Protein AF-A0A850NPL4-F1 (afdb_monomer)

Sequence (83 aa):
IAPAERAREMLLMGLRLGEGIAATAFERRTGLPLDAALDPSMVAACIEEDYLRWSDDPARGRVLSATGEGRLRLEALLAAIAV

Structure (mmCIF, N/CA/C/O backbone):
data_AF-A0A850NPL4-F1
#
_entry.id   AF-A0A850NPL4-F1
#
loop_
_atom_site.group_PDB
_atom_site.id
_atom_site.type_symbol
_atom_site.label_atom_id
_atom_site.label_alt_id
_atom_site.label_comp_id
_atom_site.label_asym_id
_atom_site.label_entity_id
_atom_site.label_seq_id
_atom_site.pdbx_PDB_ins_code
_atom_site.Cartn_x
_atom_site.Cartn_y
_atom_site.Cartn_z
_atom_site.occupancy
_atom_site.B_iso_or_equiv
_atom_site.auth_seq_id
_atom_site.auth_comp_id
_atom_site.auth_asym_id
_atom_site.auth_atom_id
_atom_site.pdbx_PDB_model_num
ATOM 1 N N . ILE A 1 1 ? -20.518 9.719 6.704 1.00 53.38 1 ILE A N 1
ATOM 2 C CA . ILE A 1 1 ? -19.572 8.947 5.863 1.00 53.38 1 ILE A CA 1
ATOM 3 C C . ILE A 1 1 ? -18.908 7.934 6.778 1.00 53.38 1 ILE A C 1
ATOM 5 O O . ILE A 1 1 ? -18.340 8.351 7.783 1.00 53.38 1 ILE A O 1
ATOM 9 N N . ALA A 1 2 ? -19.086 6.639 6.514 1.00 68.00 2 ALA A N 1
ATOM 10 C CA . ALA A 1 2 ? -18.484 5.583 7.322 1.00 68.00 2 ALA A CA 1
ATOM 11 C C . ALA A 1 2 ? -16.942 5.634 7.209 1.00 68.00 2 ALA A C 1
ATOM 13 O O . AL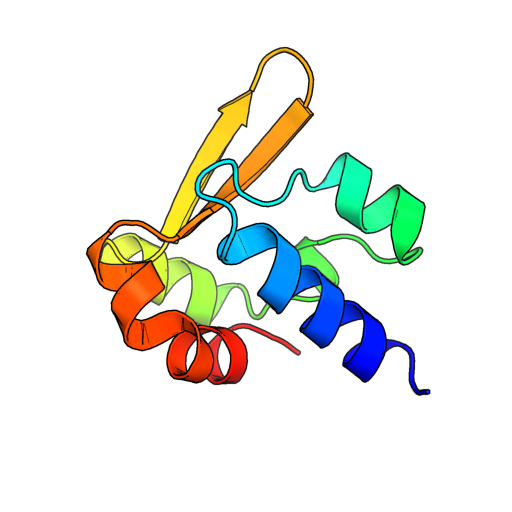A A 1 2 ? -16.438 6.035 6.158 1.00 68.00 2 ALA A O 1
ATOM 14 N N . PRO A 1 3 ? -16.183 5.243 8.250 1.00 64.25 3 PRO A N 1
ATOM 15 C CA . PRO A 1 3 ? -14.716 5.242 8.223 1.00 64.25 3 PRO A CA 1
ATOM 16 C C . PRO A 1 3 ? -14.108 4.503 7.016 1.00 64.25 3 PRO A C 1
ATOM 18 O O . PRO A 1 3 ? -13.144 4.994 6.432 1.00 64.25 3 PRO A O 1
ATOM 21 N N . ALA A 1 4 ? -14.725 3.395 6.592 1.00 67.56 4 ALA A N 1
ATOM 22 C CA . ALA A 1 4 ? -14.306 2.602 5.432 1.00 67.56 4 ALA A CA 1
ATOM 23 C C . ALA A 1 4 ? -14.408 3.370 4.099 1.00 67.56 4 ALA A C 1
ATOM 25 O O . ALA A 1 4 ? -13.496 3.326 3.278 1.00 67.56 4 ALA A O 1
ATOM 26 N N . GLU A 1 5 ? -15.467 4.161 3.907 1.00 69.94 5 GLU A N 1
ATOM 27 C CA . GLU A 1 5 ? -15.647 4.967 2.690 1.00 69.94 5 GLU A CA 1
ATOM 28 C C . GLU A 1 5 ? -14.548 6.034 2.572 1.00 69.94 5 GLU A C 1
ATOM 30 O O . GLU A 1 5 ? -13.948 6.229 1.518 1.00 69.94 5 GLU A O 1
ATOM 35 N N . ARG A 1 6 ? -14.198 6.668 3.700 1.00 72.00 6 ARG A N 1
ATOM 36 C CA . ARG A 1 6 ? -13.121 7.665 3.759 1.00 72.00 6 ARG A CA 1
ATOM 37 C C . ARG A 1 6 ? -11.746 7.042 3.507 1.00 72.00 6 ARG A C 1
ATOM 39 O O . ARG A 1 6 ? -10.902 7.674 2.873 1.00 72.00 6 ARG A O 1
ATOM 46 N N . ALA A 1 7 ? -11.508 5.826 4.000 1.00 73.19 7 ALA A N 1
ATOM 47 C CA . ALA A 1 7 ? -10.291 5.072 3.710 1.00 73.19 7 ALA A CA 1
ATOM 48 C C . ALA A 1 7 ? -10.188 4.755 2.211 1.00 73.19 7 ALA A C 1
ATOM 50 O O . ALA A 1 7 ? -9.149 5.008 1.607 1.00 73.19 7 ALA A O 1
ATOM 51 N N . ARG A 1 8 ? -11.284 4.313 1.587 1.00 76.81 8 ARG A N 1
ATOM 52 C CA . ARG A 1 8 ? -11.345 4.021 0.150 1.00 76.81 8 ARG A CA 1
ATOM 53 C C . ARG A 1 8 ? -11.087 5.257 -0.715 1.00 76.81 8 ARG A C 1
ATOM 55 O O . ARG A 1 8 ? -10.280 5.186 -1.638 1.00 76.81 8 ARG A O 1
ATOM 62 N N . GLU A 1 9 ? -11.702 6.397 -0.401 1.00 78.88 9 GLU A N 1
ATOM 63 C CA . GLU A 1 9 ? -11.449 7.666 -1.106 1.00 78.88 9 GLU A CA 1
ATOM 64 C C . GLU A 1 9 ? -9.981 8.102 -0.985 1.00 78.88 9 GLU A C 1
ATOM 66 O O . GLU A 1 9 ? -9.352 8.497 -1.968 1.00 78.88 9 GLU A O 1
ATOM 71 N N . MET A 1 10 ? -9.405 7.980 0.213 1.00 78.00 10 MET A N 1
ATOM 72 C CA . MET A 1 10 ? -7.992 8.267 0.470 1.00 78.00 10 MET A CA 1
ATOM 73 C C . MET A 1 10 ? -7.054 7.336 -0.309 1.00 78.00 10 MET A C 1
ATOM 75 O O . MET A 1 10 ? -6.058 7.806 -0.864 1.00 78.00 10 MET A O 1
ATOM 79 N N . LEU A 1 11 ? -7.376 6.038 -0.372 1.00 79.81 11 LEU A N 1
ATOM 80 C CA . LEU A 1 11 ? -6.639 5.055 -1.166 1.00 79.81 11 LEU A CA 1
ATOM 81 C C . LEU A 1 11 ? -6.699 5.401 -2.658 1.00 79.81 11 LEU A C 1
ATOM 83 O O . LEU A 1 11 ? -5.675 5.405 -3.341 1.00 79.81 11 LEU A O 1
ATOM 87 N N . LEU A 1 12 ? -7.883 5.771 -3.150 1.00 79.06 12 LEU A N 1
ATOM 88 C CA . LEU A 1 12 ? -8.098 6.151 -4.542 1.00 79.06 12 LEU A CA 1
ATOM 89 C C . LEU A 1 12 ? -7.309 7.400 -4.922 1.00 79.06 12 LEU A C 1
ATOM 91 O O . LEU A 1 12 ? -6.619 7.405 -5.939 1.00 79.06 12 LEU A O 1
ATOM 95 N N . MET A 1 13 ? -7.370 8.452 -4.105 1.00 80.94 13 MET A N 1
ATOM 96 C CA . MET A 1 13 ? -6.624 9.682 -4.369 1.00 80.94 13 MET A CA 1
ATOM 97 C C . MET A 1 13 ? -5.111 9.460 -4.276 1.00 80.94 13 MET A C 1
ATOM 99 O O . MET A 1 13 ? -4.363 9.976 -5.103 1.00 80.94 13 MET A O 1
ATOM 103 N N . GLY A 1 14 ? -4.659 8.682 -3.292 1.00 78.44 14 GLY A N 1
ATOM 104 C CA . GLY A 1 14 ? -3.241 8.480 -3.025 1.00 78.44 14 GLY A CA 1
ATOM 105 C C . GLY A 1 14 ? -2.539 7.539 -4.006 1.00 78.44 14 GLY A C 1
ATOM 106 O O . GLY A 1 14 ? -1.445 7.855 -4.455 1.00 78.44 14 GLY A O 1
ATOM 107 N N . LEU A 1 15 ? -3.165 6.425 -4.403 1.00 81.00 15 LEU A N 1
ATOM 108 C CA . LEU A 1 15 ? -2.589 5.501 -5.394 1.00 81.00 15 LEU A CA 1
ATOM 109 C C . LEU A 1 15 ? -2.652 6.049 -6.828 1.00 81.00 15 LEU A C 1
ATOM 111 O O . LEU A 1 15 ? -1.911 5.592 -7.700 1.00 81.00 15 LEU A O 1
ATOM 115 N N . ARG A 1 16 ? -3.526 7.032 -7.082 1.00 77.06 16 ARG A N 1
ATOM 116 C CA . ARG A 1 16 ? -3.624 7.718 -8.377 1.00 77.06 16 ARG A CA 1
ATOM 117 C C . ARG A 1 16 ? -2.492 8.719 -8.597 1.00 77.06 16 ARG A C 1
ATOM 119 O O . ARG A 1 16 ? -2.092 8.936 -9.739 1.00 77.06 16 ARG A O 1
ATOM 126 N N . LEU A 1 17 ? -1.960 9.299 -7.522 1.00 71.56 17 LEU A N 1
ATOM 127 C CA . LEU A 1 17 ? -0.715 10.058 -7.559 1.00 71.56 17 LEU A CA 1
ATOM 128 C C . LEU A 1 17 ? 0.429 9.040 -7.626 1.00 71.56 17 LEU A C 1
ATOM 130 O O . LEU A 1 17 ? 0.553 8.187 -6.753 1.00 71.56 17 LEU A O 1
ATOM 134 N N . GLY A 1 18 ? 1.271 9.093 -8.661 1.00 67.00 18 GLY A N 1
ATOM 135 C CA . GLY A 1 18 ? 2.369 8.124 -8.848 1.00 67.00 18 GLY A CA 1
ATOM 136 C C . GLY A 1 18 ? 3.349 8.024 -7.663 1.00 67.00 18 GLY A C 1
ATOM 137 O O . GLY A 1 18 ? 4.129 7.080 -7.585 1.00 67.00 18 GLY A O 1
ATOM 138 N N . GLU A 1 19 ? 3.280 8.976 -6.734 1.00 77.06 19 GLU A N 1
ATOM 139 C CA . GLU A 1 19 ? 4.016 9.054 -5.472 1.00 77.06 19 GLU A CA 1
ATOM 140 C C . GLU A 1 19 ? 3.589 8.004 -4.430 1.00 77.06 19 GLU A C 1
ATOM 142 O O . GLU A 1 19 ? 4.377 7.696 -3.530 1.00 77.06 19 GLU A O 1
ATOM 147 N N . GLY A 1 20 ? 2.372 7.456 -4.539 1.00 87.56 20 GLY A N 1
ATOM 148 C CA . GLY A 1 20 ? 1.826 6.449 -3.630 1.00 87.56 20 GLY A CA 1
ATOM 149 C C . GLY A 1 20 ? 1.397 6.970 -2.255 1.00 87.56 20 GLY A C 1
ATOM 150 O O . GLY A 1 20 ? 1.379 8.167 -1.967 1.00 87.56 20 GLY A O 1
ATOM 151 N N . ILE A 1 21 ? 1.051 6.033 -1.376 1.00 90.12 21 ILE A N 1
ATOM 152 C CA . ILE A 1 21 ? 0.499 6.267 -0.044 1.00 90.12 21 ILE A CA 1
ATOM 153 C C . ILE A 1 21 ? 1.516 5.875 1.009 1.00 90.12 21 ILE A C 1
ATOM 155 O O . ILE A 1 21 ? 1.841 4.702 1.169 1.00 90.12 21 ILE A O 1
ATOM 159 N N . ALA A 1 22 ? 1.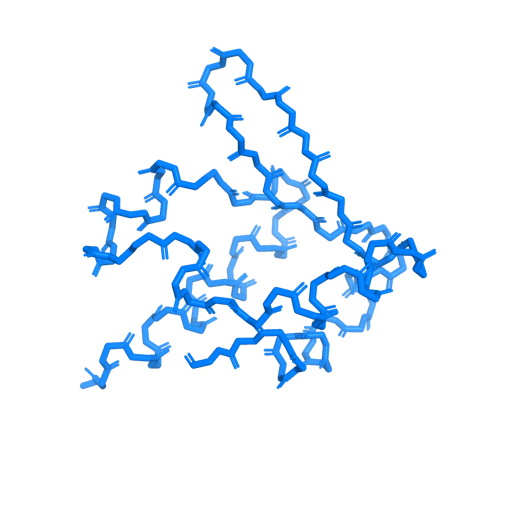978 6.865 1.765 1.00 91.38 22 ALA A N 1
ATOM 160 C CA . ALA A 1 22 ? 2.787 6.635 2.950 1.00 91.38 22 ALA A CA 1
ATOM 161 C C . ALA A 1 22 ? 1.915 6.105 4.096 1.00 91.38 22 ALA A C 1
ATOM 163 O O . ALA A 1 22 ? 0.945 6.765 4.484 1.00 91.38 22 ALA A O 1
ATOM 164 N N . ALA A 1 23 ? 2.285 4.958 4.669 1.00 89.31 23 ALA A N 1
ATOM 165 C CA . ALA A 1 23 ? 1.527 4.308 5.741 1.00 89.31 23 ALA A CA 1
ATOM 166 C C . ALA A 1 23 ? 1.301 5.244 6.944 1.00 89.31 23 ALA A C 1
ATOM 168 O O . ALA A 1 23 ? 0.186 5.378 7.443 1.00 89.31 23 ALA A O 1
ATOM 169 N N . THR A 1 24 ? 2.336 5.992 7.333 1.00 88.50 24 THR A N 1
ATOM 170 C CA . THR A 1 24 ? 2.289 6.957 8.446 1.00 88.50 24 THR A CA 1
ATOM 171 C C . THR A 1 24 ? 1.376 8.155 8.163 1.00 88.50 24 THR A C 1
ATOM 173 O O . THR A 1 24 ? 0.705 8.673 9.057 1.00 88.50 24 THR A O 1
ATOM 176 N N . ALA A 1 25 ? 1.334 8.630 6.914 1.00 86.94 25 ALA A N 1
ATOM 177 C CA . ALA A 1 25 ? 0.469 9.737 6.513 1.00 86.94 25 ALA A CA 1
ATOM 178 C C . ALA A 1 25 ? -0.997 9.299 6.410 1.00 86.94 25 ALA A C 1
ATOM 180 O O . ALA A 1 25 ? -1.891 10.085 6.736 1.00 86.94 25 ALA A O 1
ATOM 181 N N . PHE A 1 26 ? -1.231 8.058 5.979 1.00 88.88 26 PHE A N 1
ATOM 182 C CA . PHE A 1 26 ? -2.552 7.444 5.953 1.00 88.88 26 PHE A CA 1
ATOM 183 C C . PHE A 1 26 ? -3.125 7.319 7.367 1.00 88.88 26 PHE A C 1
ATOM 185 O O . PHE A 1 26 ? -4.222 7.818 7.622 1.00 88.88 26 PHE A O 1
ATOM 192 N N . GLU A 1 27 ? -2.356 6.757 8.300 1.00 89.44 27 GLU A N 1
ATOM 193 C CA . GLU A 1 27 ? -2.774 6.585 9.693 1.00 89.44 27 GLU A CA 1
ATOM 194 C C . GLU A 1 27 ? -3.056 7.924 10.376 1.00 89.44 27 GLU A C 1
ATOM 196 O O . GLU A 1 27 ? -4.116 8.107 10.966 1.00 89.44 27 GLU A O 1
ATOM 201 N N . ARG A 1 28 ? -2.189 8.928 10.196 1.00 87.31 28 ARG A N 1
ATOM 202 C CA . ARG A 1 28 ? -2.415 10.271 10.757 1.00 87.31 28 ARG A CA 1
ATOM 203 C C . ARG A 1 28 ? -3.719 10.922 10.274 1.00 87.31 28 ARG A C 1
ATOM 205 O O . ARG A 1 28 ? -4.291 11.741 10.988 1.00 87.31 28 ARG A O 1
ATOM 212 N N . ARG A 1 29 ? -4.170 10.613 9.054 1.00 86.12 29 ARG A N 1
ATOM 213 C CA . ARG A 1 29 ? -5.376 11.207 8.447 1.00 86.12 29 ARG A CA 1
ATOM 214 C C . ARG A 1 29 ? -6.649 10.407 8.709 1.00 86.12 29 ARG A C 1
ATOM 216 O O . ARG A 1 29 ? -7.723 11.003 8.733 1.00 86.12 29 ARG A O 1
ATOM 223 N N . THR A 1 30 ? -6.544 9.088 8.839 1.00 83.88 30 THR A N 1
ATOM 224 C CA . THR A 1 30 ? -7.701 8.189 8.989 1.00 83.88 30 THR A CA 1
ATOM 225 C C . THR A 1 30 ? -7.891 7.677 10.415 1.00 83.88 30 THR A C 1
ATOM 227 O O . THR A 1 30 ? -8.997 7.278 10.763 1.00 83.88 30 THR A O 1
ATOM 230 N N . GLY A 1 31 ? -6.839 7.700 11.236 1.00 87.44 31 GLY A N 1
ATOM 231 C CA . GLY A 1 31 ? -6.791 7.028 12.533 1.00 87.44 31 GLY A CA 1
ATOM 232 C C . GLY A 1 31 ? -6.649 5.505 12.438 1.00 87.44 31 GLY A C 1
ATOM 233 O O . GLY A 1 31 ? -6.753 4.840 13.463 1.00 87.44 31 GLY A O 1
ATOM 234 N N . LEU A 1 32 ? -6.442 4.951 11.235 1.00 87.75 32 LEU A N 1
ATOM 235 C CA . LEU A 1 32 ? -6.316 3.515 10.983 1.00 87.75 32 LEU A CA 1
ATOM 236 C C . LEU A 1 32 ? -4.956 3.195 10.345 1.00 87.75 32 LEU A C 1
ATOM 238 O O . LEU A 1 32 ? -4.563 3.883 9.397 1.00 87.75 32 LEU A O 1
ATOM 242 N N . PRO A 1 33 ? -4.250 2.144 10.796 1.00 90.31 33 PRO A N 1
ATOM 243 C CA . PRO A 1 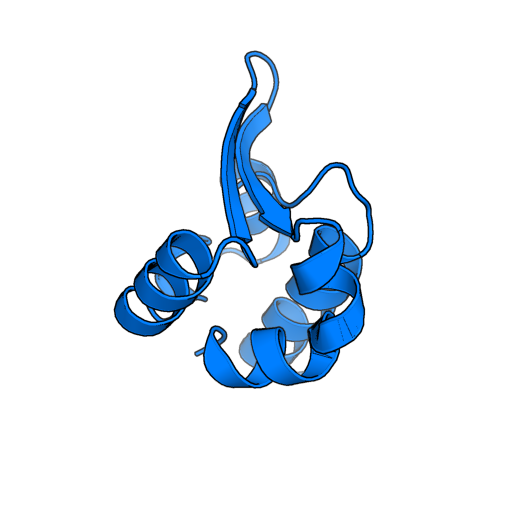33 ? -3.065 1.656 10.101 1.00 90.31 33 PRO A CA 1
ATOM 244 C C . PRO A 1 33 ? -3.407 1.284 8.656 1.00 90.31 33 PRO A C 1
ATOM 246 O O . PRO A 1 33 ? -4.448 0.678 8.405 1.00 90.31 33 PRO A O 1
ATOM 249 N N . LEU A 1 34 ? -2.524 1.608 7.706 1.00 88.88 34 LEU A N 1
ATOM 250 C CA . LEU A 1 34 ? -2.734 1.269 6.292 1.00 88.88 34 LEU A CA 1
ATOM 251 C C . LEU A 1 34 ? -2.943 -0.241 6.102 1.00 88.88 34 LEU A C 1
ATOM 253 O O . LEU A 1 34 ? -3.856 -0.644 5.395 1.00 88.88 34 LEU A O 1
ATOM 257 N N . ASP A 1 35 ? -2.167 -1.058 6.811 1.00 89.50 35 ASP A N 1
ATOM 258 C CA . ASP A 1 35 ? -2.267 -2.519 6.762 1.00 89.50 35 ASP A CA 1
ATOM 259 C C . ASP A 1 35 ? -3.610 -3.044 7.303 1.00 89.50 35 ASP A C 1
ATOM 261 O O . ASP A 1 35 ? -4.038 -4.126 6.926 1.00 89.50 35 ASP A O 1
ATOM 265 N N . ALA A 1 36 ? -4.298 -2.282 8.162 1.00 88.69 36 ALA A N 1
ATOM 266 C CA . ALA A 1 36 ? -5.628 -2.636 8.663 1.00 88.69 36 ALA A CA 1
ATOM 267 C C . ALA A 1 36 ? -6.756 -2.240 7.695 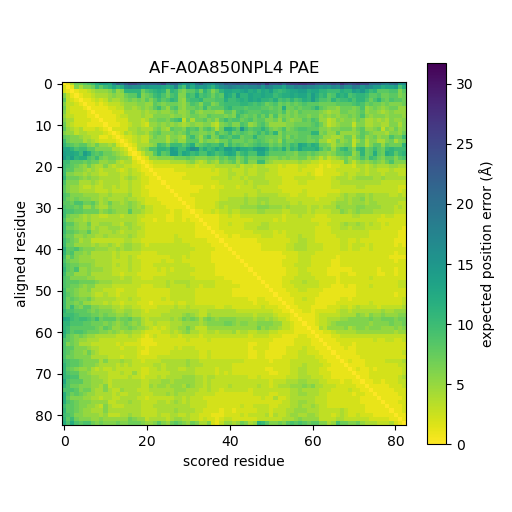1.00 88.69 36 ALA A C 1
ATOM 269 O O . ALA A 1 36 ? -7.879 -2.708 7.847 1.00 88.69 36 ALA A O 1
ATOM 270 N N . ALA A 1 37 ? -6.465 -1.366 6.727 1.00 88.75 37 ALA A N 1
ATOM 271 C CA . ALA A 1 37 ? -7.387 -0.951 5.670 1.00 88.75 37 ALA A CA 1
ATOM 272 C C . ALA A 1 37 ? -7.185 -1.746 4.368 1.00 88.75 37 ALA A C 1
ATOM 274 O O . ALA A 1 37 ? -7.832 -1.445 3.362 1.00 88.75 37 ALA A O 1
ATOM 275 N N . LEU A 1 38 ? -6.278 -2.729 4.373 1.00 91.81 38 LEU A N 1
ATOM 276 C CA . LEU A 1 38 ? -5.935 -3.540 3.215 1.00 91.81 38 LEU A CA 1
ATOM 277 C C . LEU A 1 38 ? -6.095 -5.036 3.506 1.00 91.81 38 LEU A C 1
ATOM 279 O O . LEU A 1 38 ? -5.760 -5.506 4.589 1.00 91.81 38 LEU A O 1
ATOM 283 N N . ASP A 1 39 ? -6.530 -5.797 2.505 1.00 93.62 39 ASP A N 1
ATOM 284 C CA . ASP A 1 39 ? -6.428 -7.253 2.497 1.00 93.62 39 ASP A CA 1
ATOM 285 C C . ASP A 1 39 ? -4.977 -7.648 2.151 1.00 93.62 39 ASP A C 1
ATOM 287 O O . ASP A 1 39 ? -4.531 -7.441 1.014 1.00 93.62 39 ASP A O 1
ATOM 291 N N . PRO A 1 40 ? -4.213 -8.229 3.097 1.00 92.75 40 PRO A N 1
ATOM 292 C CA . PRO A 1 40 ? -2.804 -8.541 2.881 1.00 92.75 40 PRO A CA 1
ATOM 293 C C . PRO A 1 40 ? -2.586 -9.614 1.807 1.00 92.75 40 PRO A C 1
ATOM 295 O O . PRO A 1 40 ? -1.552 -9.595 1.138 1.00 92.75 40 PRO A O 1
ATOM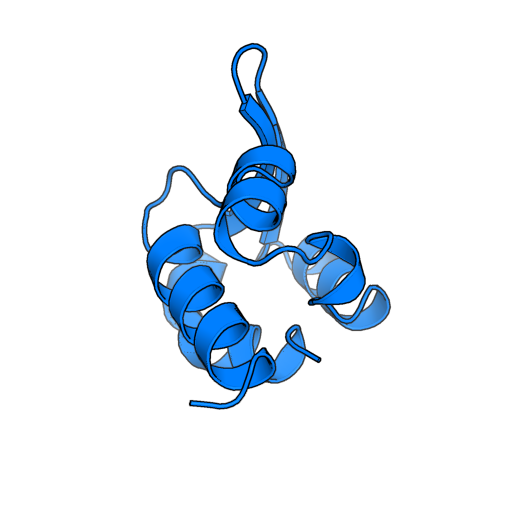 298 N N . SER A 1 41 ? -3.542 -10.528 1.613 1.00 94.88 41 SER A N 1
ATOM 299 C CA . SER A 1 41 ? -3.446 -11.580 0.598 1.00 94.88 41 SER A CA 1
ATOM 300 C C . SER A 1 41 ? -3.620 -11.007 -0.807 1.00 94.88 41 SER A C 1
ATOM 302 O O . SER A 1 41 ? -2.833 -11.304 -1.707 1.00 94.88 41 SER A O 1
ATOM 304 N N . MET A 1 42 ? -4.577 -10.093 -0.972 1.00 94.62 42 MET A N 1
ATOM 305 C CA . MET A 1 42 ? -4.8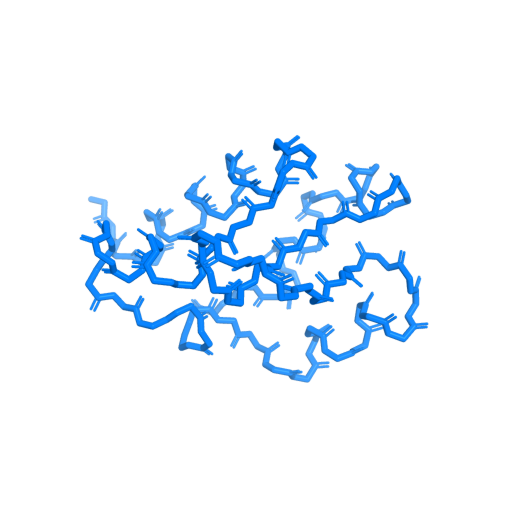26 -9.431 -2.250 1.00 94.62 42 MET A CA 1
ATOM 306 C C . MET A 1 42 ? -3.726 -8.432 -2.595 1.00 94.62 42 MET A C 1
ATOM 308 O O . MET A 1 42 ? -3.330 -8.336 -3.756 1.00 94.62 42 MET A O 1
ATOM 312 N N . VAL A 1 43 ? -3.176 -7.726 -1.602 1.00 94.06 43 VAL A N 1
ATOM 313 C CA . VAL A 1 43 ? -1.999 -6.869 -1.802 1.00 94.06 43 VAL A CA 1
ATOM 314 C C . VAL A 1 43 ? -0.797 -7.689 -2.265 1.00 94.06 43 VAL A C 1
ATOM 316 O O . VAL A 1 43 ? -0.133 -7.274 -3.212 1.00 94.06 43 VAL A O 1
ATOM 319 N N . ALA A 1 44 ? -0.529 -8.845 -1.647 1.00 94.88 44 ALA A N 1
ATOM 320 C CA . ALA A 1 44 ? 0.568 -9.720 -2.058 1.00 94.88 44 ALA A CA 1
ATOM 321 C C . ALA A 1 44 ? 0.405 -10.187 -3.514 1.00 94.88 44 ALA A C 1
ATOM 323 O O . ALA A 1 44 ? 1.316 -9.983 -4.312 1.00 94.88 44 ALA A O 1
ATOM 324 N N . ALA A 1 45 ? -0.781 -10.680 -3.890 1.00 95.81 45 ALA A N 1
ATOM 325 C CA . ALA A 1 45 ? -1.077 -11.070 -5.271 1.00 95.81 45 ALA A CA 1
ATOM 326 C C . ALA A 1 45 ? -0.898 -9.903 -6.262 1.00 95.81 45 ALA A C 1
ATOM 328 O O . ALA A 1 45 ? -0.323 -10.061 -7.333 1.00 95.81 45 ALA A O 1
ATOM 329 N N . CYS A 1 46 ? -1.327 -8.691 -5.895 1.00 94.94 46 CYS A N 1
ATOM 330 C CA . CYS A 1 46 ? -1.142 -7.513 -6.742 1.00 94.94 46 CYS A CA 1
ATOM 331 C C . CYS A 1 46 ? 0.328 -7.083 -6.875 1.00 94.94 46 CYS A C 1
ATOM 333 O O . CYS A 1 46 ? 0.673 -6.427 -7.855 1.00 94.94 46 CYS A O 1
ATOM 335 N N . ILE A 1 47 ? 1.184 -7.392 -5.900 1.00 95.62 47 ILE A N 1
ATOM 336 C CA . ILE A 1 47 ? 2.628 -7.138 -5.989 1.00 95.62 47 ILE A CA 1
ATOM 337 C C . ILE A 1 47 ? 3.300 -8.184 -6.877 1.00 95.62 47 ILE A C 1
ATOM 339 O O . ILE A 1 47 ? 4.142 -7.827 -7.696 1.00 95.62 47 ILE A O 1
ATOM 343 N N . GLU A 1 48 ? 2.917 -9.454 -6.740 1.00 96.50 48 GLU A N 1
ATOM 344 C CA . GLU A 1 48 ? 3.414 -10.548 -7.584 1.00 96.50 48 GLU A CA 1
ATOM 345 C C . GLU A 1 48 ? 3.104 -10.308 -9.070 1.00 96.50 48 GLU A C 1
ATOM 347 O O . GLU A 1 48 ? 3.956 -10.544 -9.922 1.00 96.50 48 GLU A O 1
ATOM 352 N N . GLU A 1 49 ? 1.930 -9.748 -9.367 1.00 95.44 49 GLU A N 1
ATOM 353 C CA . GLU A 1 49 ? 1.485 -9.384 -10.721 1.00 95.44 49 GLU A CA 1
ATOM 354 C C . GLU A 1 49 ? 1.974 -7.994 -11.197 1.00 95.44 49 GLU A C 1
ATOM 356 O O . GLU A 1 49 ? 1.492 -7.475 -12.203 1.00 95.44 49 GLU A O 1
ATOM 361 N N . ASP A 1 50 ? 2.904 -7.354 -10.477 1.00 95.00 50 ASP A N 1
ATOM 362 C CA . ASP A 1 50 ? 3.461 -6.023 -10.788 1.00 95.00 50 ASP A CA 1
ATOM 363 C C . ASP A 1 50 ? 2.402 -4.907 -10.935 1.00 95.00 50 ASP A C 1
ATOM 365 O O . ASP A 1 50 ? 2.568 -3.940 -11.680 1.00 95.00 50 ASP A O 1
ATOM 369 N N . TYR A 1 51 ? 1.287 -4.991 -10.204 1.00 93.88 51 TYR A N 1
ATOM 370 C CA . TYR A 1 51 ? 0.280 -3.924 -10.125 1.00 93.88 51 TYR A CA 1
ATOM 371 C C . TYR A 1 51 ? 0.538 -2.951 -8.975 1.00 93.88 51 TYR A C 1
ATOM 373 O O . TYR A 1 51 ? 0.273 -1.749 -9.096 1.00 93.88 51 TYR A O 1
ATOM 381 N N . LEU A 1 52 ? 1.061 -3.450 -7.859 1.00 94.19 52 LEU A N 1
ATOM 382 C CA . LEU A 1 52 ? 1.414 -2.667 -6.682 1.00 94.19 52 LEU A CA 1
ATOM 383 C C . LEU A 1 52 ? 2.882 -2.872 -6.333 1.00 94.19 52 LEU A C 1
ATOM 385 O O . LEU A 1 52 ? 3.472 -3.908 -6.611 1.00 94.19 52 LEU A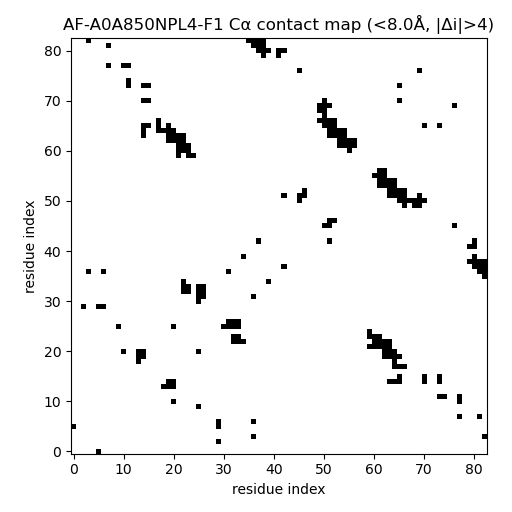 O 1
ATOM 389 N N . ARG A 1 53 ? 3.469 -1.891 -5.656 1.00 94.69 53 ARG A N 1
ATOM 390 C CA . ARG A 1 53 ? 4.794 -2.037 -5.063 1.00 94.69 53 ARG A CA 1
ATOM 391 C C . ARG A 1 53 ? 4.866 -1.344 -3.716 1.00 94.69 53 ARG A C 1
ATOM 393 O O . ARG A 1 53 ? 4.362 -0.226 -3.551 1.00 94.69 53 ARG A O 1
ATOM 400 N N . TRP A 1 54 ? 5.570 -1.982 -2.792 1.00 93.94 54 TRP A N 1
ATOM 401 C CA . TRP A 1 54 ? 6.086 -1.316 -1.607 1.00 93.94 54 TRP A CA 1
ATOM 402 C C . TRP A 1 54 ? 7.436 -0.682 -1.922 1.00 93.94 54 TRP A C 1
ATOM 404 O O . TRP A 1 54 ? 8.268 -1.256 -2.622 1.00 93.94 54 TRP A O 1
ATOM 414 N N . SER A 1 55 ? 7.656 0.511 -1.390 1.00 92.19 55 SER A N 1
ATOM 415 C CA . SER A 1 55 ? 8.953 1.178 -1.410 1.00 92.19 55 SER A CA 1
ATOM 416 C C . SER A 1 55 ? 9.205 1.851 -0.074 1.00 92.19 55 SER A C 1
ATOM 418 O O . SER A 1 55 ? 8.276 2.402 0.518 1.00 92.19 55 SER A O 1
ATOM 420 N N . ASP A 1 56 ? 10.457 1.857 0.362 1.00 92.75 56 ASP A N 1
ATOM 421 C CA . ASP A 1 56 ? 10.885 2.633 1.518 1.00 92.75 56 ASP A CA 1
ATOM 422 C C . ASP A 1 56 ? 11.374 4.011 1.060 1.00 92.75 56 ASP A C 1
ATOM 424 O O . ASP A 1 56 ? 12.262 4.135 0.216 1.00 92.75 56 ASP A O 1
ATOM 428 N N . ASP A 1 57 ? 10.762 5.057 1.603 1.00 88.31 57 ASP A N 1
ATOM 429 C CA . ASP A 1 57 ? 11.099 6.452 1.353 1.00 88.31 57 ASP A CA 1
ATOM 430 C C . ASP A 1 57 ? 11.736 7.051 2.622 1.00 88.31 57 ASP A C 1
ATOM 432 O O . ASP A 1 57 ? 11.115 7.006 3.687 1.00 88.31 57 ASP A O 1
ATOM 436 N N . PRO A 1 58 ? 12.943 7.641 2.554 1.00 87.44 58 PRO A N 1
ATOM 437 C CA . PRO A 1 58 ? 13.632 8.170 3.734 1.00 87.44 58 PRO A CA 1
ATOM 438 C C . PRO A 1 58 ? 12.854 9.241 4.514 1.00 87.44 58 PRO A C 1
ATOM 440 O O . PRO A 1 58 ? 13.061 9.389 5.716 1.00 87.44 58 PRO A O 1
ATOM 443 N N . ALA A 1 59 ? 11.971 9.995 3.853 1.00 87.19 59 ALA A N 1
ATOM 444 C CA . ALA A 1 59 ? 11.176 11.052 4.474 1.00 87.19 59 ALA A CA 1
ATOM 445 C C . ALA A 1 59 ? 9.761 10.587 4.852 1.00 87.19 59 ALA A C 1
ATOM 447 O O . ALA A 1 59 ? 9.154 11.137 5.772 1.00 87.19 59 ALA A O 1
ATOM 448 N N . ARG A 1 60 ? 9.213 9.600 4.133 1.00 83.88 60 ARG A N 1
ATOM 449 C CA . ARG A 1 60 ? 7.810 9.168 4.275 1.00 83.88 60 ARG A CA 1
ATOM 450 C C . ARG A 1 60 ? 7.641 7.789 4.924 1.00 83.88 60 ARG A C 1
ATOM 452 O O . ARG A 1 60 ? 6.528 7.444 5.326 1.00 83.88 60 ARG A O 1
ATOM 459 N N . GLY A 1 61 ? 8.721 7.030 5.075 1.00 88.62 61 GLY A N 1
ATOM 460 C CA . GLY A 1 61 ? 8.709 5.646 5.540 1.00 88.62 61 GLY A CA 1
ATOM 461 C C . GLY A 1 61 ? 8.199 4.692 4.460 1.00 88.62 61 GLY A C 1
ATOM 462 O O . GLY A 1 61 ? 8.463 4.882 3.276 1.00 88.62 61 GLY A O 1
ATOM 463 N N . ARG A 1 62 ? 7.449 3.664 4.863 1.00 93.62 62 ARG A N 1
ATOM 464 C CA . ARG A 1 62 ? 6.887 2.672 3.940 1.00 93.62 62 ARG A CA 1
ATOM 465 C C . ARG A 1 62 ? 5.754 3.273 3.097 1.00 93.62 62 ARG A C 1
ATOM 467 O O . ARG A 1 62 ? 4.789 3.822 3.638 1.00 93.62 62 ARG A O 1
ATOM 474 N N . VAL A 1 63 ? 5.861 3.131 1.777 1.00 93.00 63 VAL A N 1
ATOM 475 C CA . VAL A 1 63 ? 4.934 3.684 0.779 1.00 93.00 63 VAL A CA 1
ATOM 476 C C . VAL A 1 63 ? 4.395 2.581 -0.130 1.00 93.00 63 VAL A C 1
ATOM 478 O O . VAL A 1 63 ? 5.180 1.849 -0.731 1.00 93.00 63 VAL A O 1
ATOM 481 N N . LEU A 1 64 ? 3.070 2.499 -0.274 1.00 93.75 64 LEU A N 1
ATOM 482 C CA . LEU A 1 64 ? 2.402 1.661 -1.275 1.00 93.75 64 LEU A CA 1
ATOM 483 C C . LEU A 1 64 ? 2.110 2.489 -2.525 1.00 93.75 64 LEU A C 1
ATOM 485 O O . LEU A 1 64 ? 1.471 3.533 -2.430 1.00 93.75 64 LEU A O 1
ATOM 489 N N . SER A 1 65 ? 2.526 2.040 -3.703 1.00 93.06 65 SER A N 1
ATOM 490 C CA . SER A 1 65 ? 2.233 2.735 -4.966 1.00 93.06 65 SER A CA 1
ATOM 491 C C . SER A 1 65 ? 1.724 1.769 -6.028 1.00 93.06 65 SER A C 1
ATOM 493 O O . SER A 1 65 ? 2.136 0.612 -6.059 1.00 93.06 65 SER A O 1
ATOM 495 N N . ALA A 1 66 ? 0.840 2.251 -6.904 1.00 93.06 66 ALA A N 1
ATOM 496 C CA . ALA A 1 66 ? 0.438 1.515 -8.096 1.00 93.06 66 ALA A CA 1
ATO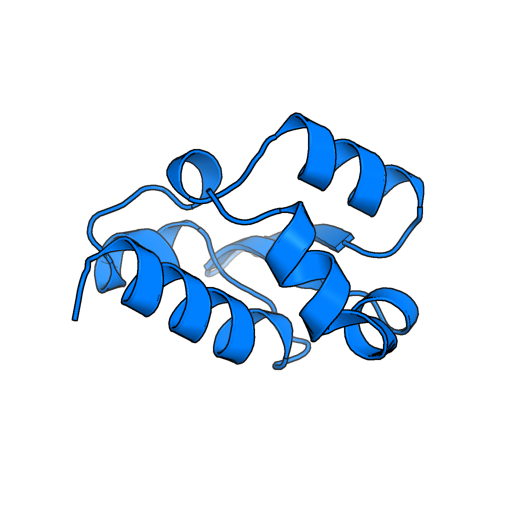M 497 C C . ALA A 1 66 ? 1.465 1.723 -9.214 1.00 93.06 66 ALA A C 1
ATOM 499 O O . ALA A 1 66 ? 1.911 2.852 -9.462 1.00 93.06 66 ALA A O 1
ATOM 500 N N . THR A 1 67 ? 1.822 0.647 -9.910 1.00 92.25 67 THR A N 1
ATOM 501 C CA . THR A 1 67 ? 2.685 0.693 -11.099 1.00 92.25 67 THR A CA 1
ATOM 502 C C . THR A 1 67 ? 1.955 1.347 -12.279 1.00 92.25 67 THR A C 1
ATOM 504 O O . THR A 1 67 ? 0.813 1.798 -12.158 1.00 92.25 67 THR A O 1
ATOM 507 N N . GLY A 1 68 ? 2.606 1.436 -13.444 1.00 91.50 68 GLY A N 1
ATOM 508 C CA . GLY A 1 68 ? 1.928 1.871 -14.671 1.00 91.50 68 GLY A CA 1
ATOM 509 C C . GLY A 1 68 ? 0.707 1.003 -14.986 1.00 91.50 68 GLY A C 1
ATOM 510 O O . GLY A 1 68 ? -0.396 1.531 -15.123 1.00 91.50 68 GLY A O 1
ATOM 511 N N . GLU A 1 69 ? 0.900 -0.317 -14.998 1.00 91.00 69 GLU A N 1
ATOM 512 C CA . GLU A 1 69 ? -0.155 -1.306 -15.234 1.00 91.00 69 GLU A CA 1
ATOM 513 C C . GLU A 1 69 ? -1.220 -1.298 -14.135 1.00 91.00 69 GLU A C 1
ATOM 515 O O . GLU A 1 69 ? -2.417 -1.396 -14.426 1.00 91.00 69 GLU A O 1
ATOM 520 N N . GLY A 1 70 ? -0.813 -1.119 -12.876 1.00 91.69 70 GLY A N 1
ATOM 521 C CA . GLY A 1 70 ? -1.755 -1.034 -11.767 1.00 91.69 70 GLY A CA 1
ATOM 522 C C . GLY A 1 70 ? -2.675 0.182 -11.868 1.00 91.69 70 GLY A C 1
ATOM 523 O O . GLY A 1 70 ? -3.884 0.081 -11.663 1.00 91.69 70 GLY A O 1
ATOM 524 N N . ARG A 1 71 ? -2.144 1.342 -12.276 1.00 90.19 71 ARG A N 1
ATOM 525 C CA . ARG A 1 71 ? -2.946 2.567 -12.436 1.00 90.19 71 ARG A CA 1
ATOM 526 C C . ARG A 1 71 ? -4.022 2.451 -13.516 1.00 90.19 71 ARG A C 1
ATOM 528 O O . ARG A 1 71 ? -5.078 3.058 -13.359 1.00 90.19 71 ARG A O 1
ATOM 535 N N . LEU A 1 72 ? -3.794 1.664 -14.570 1.00 90.44 72 LEU A N 1
ATOM 536 C CA . LEU A 1 72 ? -4.809 1.402 -15.603 1.00 90.44 72 LEU A CA 1
ATOM 537 C C . LEU A 1 72 ? -6.018 0.627 -15.056 1.00 90.44 72 LEU A C 1
ATOM 539 O O . LEU A 1 72 ? -7.109 0.719 -15.610 1.00 90.44 72 LEU A O 1
ATOM 543 N N . ARG A 1 73 ? -5.831 -0.118 -13.961 1.00 90.56 73 ARG A N 1
ATOM 544 C CA . ARG A 1 73 ? -6.830 -1.002 -13.341 1.00 90.56 73 ARG A CA 1
ATOM 545 C C . ARG A 1 73 ? -7.214 -0.539 -11.935 1.00 90.56 73 ARG A C 1
ATOM 547 O O . ARG A 1 73 ? -7.719 -1.330 -11.142 1.00 90.56 73 ARG A O 1
ATOM 554 N N . LEU A 1 74 ? -6.973 0.735 -11.616 1.00 86.94 74 LEU A N 1
ATOM 555 C CA . LEU A 1 74 ? -6.995 1.231 -10.241 1.00 86.94 74 LEU A CA 1
ATOM 556 C C . LEU A 1 74 ? -8.328 0.971 -9.525 1.00 86.94 74 LEU A C 1
ATOM 558 O O . LEU A 1 74 ? -8.327 0.598 -8.359 1.00 86.94 74 LEU A O 1
ATOM 562 N N . GLU A 1 75 ? -9.461 1.113 -10.214 1.00 86.75 75 GLU A N 1
ATOM 563 C CA . GLU A 1 75 ? -10.780 0.849 -9.623 1.00 86.75 75 GLU A CA 1
ATOM 564 C C . GLU A 1 75 ? -10.973 -0.625 -9.241 1.00 86.75 75 GLU A C 1
ATOM 566 O O . GLU A 1 75 ? -11.462 -0.918 -8.148 1.00 86.75 75 GLU A O 1
ATOM 571 N N . ALA A 1 76 ? -10.540 -1.547 -10.105 1.00 89.50 76 ALA A N 1
ATOM 572 C CA . ALA A 1 76 ? -10.600 -2.982 -9.842 1.00 89.50 76 ALA A CA 1
ATOM 573 C C . ALA A 1 76 ? -9.637 -3.385 -8.716 1.00 89.50 76 ALA A C 1
ATOM 575 O O . ALA A 1 76 ? -10.017 -4.151 -7.834 1.00 89.50 76 ALA A O 1
ATOM 576 N N . LEU A 1 77 ? -8.426 -2.817 -8.695 1.00 90.19 77 LEU A N 1
ATOM 577 C CA . LEU A 1 77 ? -7.462 -3.045 -7.617 1.00 90.19 77 LEU A CA 1
ATOM 578 C C . LEU A 1 77 ? -7.996 -2.562 -6.272 1.00 90.19 77 LEU A C 1
ATOM 580 O O . LEU A 1 77 ? -7.945 -3.303 -5.302 1.00 90.19 77 LEU A O 1
ATOM 584 N N . LEU A 1 78 ? -8.554 -1.352 -6.208 1.00 88.06 78 LEU A N 1
ATOM 585 C CA . LEU A 1 78 ? -9.126 -0.809 -4.973 1.00 88.06 78 LEU A CA 1
ATOM 586 C C . LEU A 1 78 ? -10.281 -1.662 -4.448 1.00 88.06 78 LEU A C 1
ATOM 588 O O . LEU A 1 78 ? -10.410 -1.829 -3.241 1.00 88.06 78 LEU A O 1
ATOM 592 N N . ALA A 1 79 ? -11.116 -2.199 -5.340 1.00 88.62 79 ALA A N 1
ATOM 593 C CA . ALA A 1 79 ? -12.179 -3.120 -4.954 1.00 88.62 79 ALA A CA 1
ATOM 594 C C . ALA A 1 79 ? -11.642 -4.463 -4.434 1.00 88.62 79 ALA A C 1
ATOM 596 O O . ALA A 1 79 ? -12.299 -5.080 -3.605 1.00 88.62 79 ALA A O 1
ATOM 597 N N . ALA A 1 80 ? -10.475 -4.895 -4.914 1.00 89.44 80 ALA A N 1
ATOM 598 C CA . ALA A 1 80 ? -9.837 -6.143 -4.518 1.00 89.44 80 ALA A CA 1
ATOM 599 C C . ALA A 1 80 ? -9.046 -6.032 -3.206 1.00 89.44 80 ALA A C 1
ATOM 601 O O . ALA A 1 80 ? -9.013 -6.991 -2.447 1.00 89.44 80 ALA A O 1
ATOM 602 N N . ILE A 1 81 ? -8.392 -4.895 -2.944 1.00 89.94 81 ILE A N 1
ATOM 603 C CA . ILE A 1 81 ? -7.445 -4.765 -1.825 1.00 89.94 81 ILE A CA 1
ATOM 604 C C . ILE A 1 81 ? -8.004 -4.048 -0.597 1.00 89.94 81 ILE A C 1
ATOM 606 O O . ILE A 1 81 ? -7.375 -4.144 0.443 1.00 89.94 81 ILE A O 1
ATOM 610 N N . ALA A 1 82 ? -9.095 -3.284 -0.687 1.00 88.62 82 ALA A N 1
ATOM 611 C CA . ALA A 1 82 ? -9.620 -2.530 0.457 1.00 88.62 82 ALA A CA 1
ATOM 612 C C . ALA A 1 82 ? -10.620 -3.364 1.278 1.00 88.62 82 ALA A C 1
ATOM 614 O O . ALA A 1 82 ? -11.500 -3.997 0.690 1.00 88.62 82 ALA A O 1
ATOM 615 N N . VAL A 1 83 ? -10.513 -3.310 2.614 1.00 84.06 83 VAL A N 1
ATOM 616 C CA . VAL A 1 83 ? -11.399 -4.001 3.582 1.00 84.06 83 VAL A CA 1
ATOM 617 C C . VAL A 1 83 ? -12.300 -3.052 4.368 1.00 84.06 83 VAL A C 1
ATOM 619 O O . VAL A 1 83 ? -11.916 -1.875 4.568 1.00 84.06 83 VAL A O 1
#

Secondary structure (DSSP, 8-state):
--HHHHHHHHHHHHHHSTT-EEHHHHHHHHSS-GGGSB-HHHHHHHHHTTSEEEEEETTTEEEEEE-HHHHHTHHHHHHHHB-

InterPro domains:
  IPR010723 HemN, C-terminal [PF06969] (2-57)
  IPR058240 Radical SAM superfamily [SSF102114] (3-81)

pLDDT: mean 86.72, std 8.46, range [53.38, 96.5]

Mean predicted aligned error: 4.31 Å

Solvent-accessible surface area (backbone atoms only — not comparable to full-atom values): 4523 Å² total; per-residue (Å²): 132,57,72,60,58,56,50,50,54,51,49,54,59,27,35,69,40,79,84,23,37,31,37,64,62,45,21,76,75,69,77,43,56,47,74,76,45,34,37,68,68,46,46,50,54,33,38,77,70,55,23,33,43,80,44,82,38,99,90,53,42,55,24,46,24,35,34,77,68,19,54,78,41,43,72,62,49,52,68,61,24,52,94

Radius of gyration: 11.58 Å; Cα contacts (8 Å, |Δi|>4): 122; chains: 1; bounding box: 33×23×28 Å

Foldseek 3Di:
DDLLVVLLVVQLVQQLPQQADQQVVSCVVSVDGPVRQWDPVLQVVCVVVQQWDWDQDPVRGIGIYGDPVNNVCVVVSSVRIGD

Nearest PDB structures (foldseek):
  5hli-assembly1_B  TM=5.746E-01  e=3.418E-03  Staphylococcus epidermidis
  5hlh-assembly2_D  TM=5.705E-01  e=3.418E-03  Staphylococcus epidermidis
  5hlg-assembly1_A  TM=5.530E-01  e=3.418E-03  Staphylococcus epidermidis
  5hlg-assembly1_B  TM=5.526E-01  e=3.418E-03  Staphylococcus epidermidis
  4hbl-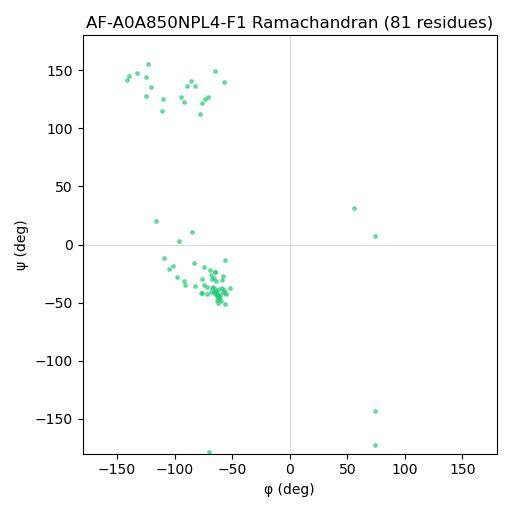assembly2_D  TM=5.789E-01  e=8.786E-03  Staphylococcus epidermidis RP62A

Organism: NCBI:txid1181271